Protein AF-A0A820LZV9-F1 (afdb_monomer_lite)

Organism: NCBI:txid392033

Sequence (101 aa):
MKTLHFDAFIVPAHTIHSPEVVSRNHLVRNGHITLVELACWASHMQIWSAIADSKSNDTWSLVFEDDIDLETFTSEVLESFPHDLWNKPDLIYLGSCGNIP

Foldseek 3Di:
DDDDDDDDDDQDFFDLPRPQLVVVVVVCPPPPADSRNSSVVSRVVSVVVVVVPDPPVPDDDDDDDPPDDDDPCVVVVVVPDDPVVVVPDPDDDPDDDDDDD

Secondary structure (DSSP, 8-state):
-PPP------PPPP-TTSHHHHTTGGGGTTSSS-HHHHHHHHHHHHHHHHHHTSS-TTS------TT----TTHHHHHHHS-GGGGGS-S----S--S---

pLDDT: mean 82.35, std 12.6, range [44.09, 96.56]

Structure (mmCIF, N/CA/C/O backbone):
data_AF-A0A820LZV9-F1
#
_entry.id   AF-A0A820LZV9-F1
#
loop_
_atom_site.group_PDB
_atom_site.id
_atom_site.type_symbol
_atom_site.label_atom_id
_atom_site.label_alt_id
_atom_site.label_comp_id
_atom_site.label_asym_id
_atom_site.label_entity_id
_atom_site.label_seq_id
_atom_site.pdbx_PDB_ins_code
_atom_site.Cartn_x
_atom_site.Cartn_y
_atom_site.Cartn_z
_atom_site.occupancy
_atom_site.B_iso_or_equiv
_atom_site.auth_seq_id
_atom_site.auth_comp_id
_atom_site.auth_asym_id
_atom_site.auth_atom_id
_atom_site.pdbx_PDB_model_num
ATOM 1 N N . MET A 1 1 ? -0.671 3.272 28.649 1.00 50.34 1 MET A N 1
ATOM 2 C CA . MET A 1 1 ? -0.090 2.731 27.407 1.00 50.34 1 MET A CA 1
ATOM 3 C C . MET A 1 1 ? -0.997 1.601 26.950 1.00 50.34 1 MET A C 1
ATOM 5 O O . MET A 1 1 ? -1.072 0.596 27.646 1.00 50.34 1 MET A O 1
ATOM 9 N N . LYS A 1 2 ? -1.794 1.819 25.899 1.00 56.25 2 LYS A N 1
ATOM 10 C CA . LYS A 1 2 ? -2.597 0.756 25.280 1.00 56.25 2 LYS A CA 1
ATOM 11 C C . LYS A 1 2 ? -1.699 0.033 24.276 1.00 56.25 2 LYS A C 1
ATOM 13 O O . LYS A 1 2 ? -1.034 0.690 23.483 1.00 56.25 2 LYS A O 1
ATOM 18 N N . THR A 1 3 ? -1.650 -1.291 24.344 1.00 62.81 3 THR A N 1
ATOM 19 C CA . THR A 1 3 ? -0.909 -2.118 23.386 1.00 62.81 3 THR A CA 1
ATOM 20 C C . THR A 1 3 ? -1.860 -2.510 22.266 1.00 62.81 3 THR A C 1
ATOM 22 O O . THR A 1 3 ? -2.908 -3.097 22.535 1.00 62.81 3 THR A O 1
ATOM 25 N N . LEU A 1 4 ? -1.514 -2.180 21.024 1.00 64.25 4 LEU A N 1
ATOM 26 C CA . LEU A 1 4 ? -2.229 -2.677 19.854 1.00 64.25 4 LEU A CA 1
ATOM 27 C C . LEU A 1 4 ? -1.665 -4.056 19.494 1.00 64.25 4 LEU A C 1
ATOM 29 O O . LEU A 1 4 ? -0.458 -4.211 19.315 1.00 64.25 4 LEU A O 1
ATOM 33 N N . HIS A 1 5 ? -2.535 -5.061 19.431 1.00 68.12 5 HIS A N 1
ATOM 34 C CA . HIS A 1 5 ? -2.181 -6.407 18.995 1.00 68.12 5 HIS A CA 1
ATOM 35 C C . HIS A 1 5 ? -2.563 -6.553 17.525 1.00 68.12 5 HIS A C 1
ATOM 37 O O . HIS A 1 5 ? -3.741 -6.702 17.209 1.00 68.12 5 HIS A O 1
ATOM 43 N N . PHE A 1 6 ? -1.568 -6.477 16.646 1.00 72.69 6 PHE A N 1
ATOM 44 C CA . PHE A 1 6 ? -1.746 -6.674 15.212 1.00 72.69 6 PHE A CA 1
ATOM 45 C C . PHE A 1 6 ? -1.170 -8.022 14.790 1.00 72.69 6 PHE A C 1
ATOM 47 O O . PHE A 1 6 ? -0.039 -8.353 15.153 1.00 72.69 6 PHE A O 1
ATOM 54 N N . ASP A 1 7 ? -1.921 -8.759 13.977 1.00 79.50 7 ASP A N 1
ATOM 55 C CA . ASP A 1 7 ? -1.337 -9.791 13.128 1.00 79.50 7 ASP A CA 1
ATOM 56 C C . ASP A 1 7 ? -0.622 -9.079 11.972 1.00 79.50 7 ASP A C 1
ATOM 58 O O . ASP A 1 7 ? -1.251 -8.369 11.188 1.00 79.50 7 ASP A O 1
ATOM 62 N N . ALA A 1 8 ? 0.703 -9.219 11.897 1.00 81.94 8 ALA A N 1
ATOM 63 C CA . ALA A 1 8 ? 1.530 -8.516 10.921 1.00 81.94 8 ALA A CA 1
ATOM 64 C C . ALA A 1 8 ? 2.154 -9.487 9.915 1.00 81.94 8 ALA A C 1
ATOM 66 O O . ALA A 1 8 ? 2.659 -10.551 10.279 1.00 81.94 8 ALA A O 1
ATOM 67 N N . PHE A 1 9 ? 2.166 -9.090 8.646 1.00 85.88 9 PHE A N 1
ATOM 68 C CA . PHE A 1 9 ? 2.878 -9.783 7.580 1.00 85.88 9 PHE A CA 1
ATOM 69 C C . PHE A 1 9 ? 3.514 -8.766 6.632 1.00 85.88 9 PHE A C 1
ATOM 71 O O . PHE A 1 9 ? 3.059 -7.631 6.524 1.00 85.88 9 PHE A O 1
ATOM 78 N N . ILE A 1 10 ? 4.581 -9.185 5.953 1.00 86.75 10 ILE A N 1
ATOM 79 C CA . ILE A 1 10 ? 5.313 -8.355 4.995 1.00 86.75 10 ILE A CA 1
ATOM 80 C C . ILE A 1 10 ? 5.038 -8.897 3.598 1.00 86.75 10 ILE A C 1
ATOM 82 O O . ILE A 1 10 ? 5.239 -10.085 3.336 1.00 86.75 10 ILE A O 1
ATOM 86 N N . VAL A 1 11 ? 4.603 -8.016 2.701 1.00 88.00 11 VAL A N 1
ATOM 87 C CA . VAL A 1 11 ? 4.448 -8.319 1.277 1.00 88.00 11 VAL A CA 1
ATOM 88 C C . VAL A 1 11 ? 5.654 -7.733 0.540 1.00 88.00 11 VAL A C 1
ATOM 90 O O . VAL A 1 11 ? 5.914 -6.539 0.680 1.00 88.00 11 VAL A O 1
ATOM 93 N N . PRO A 1 12 ? 6.428 -8.537 -0.210 1.00 88.75 12 PRO A N 1
ATOM 94 C CA . PRO A 1 12 ? 7.598 -8.028 -0.916 1.00 88.75 12 PRO A CA 1
ATOM 95 C C . PRO A 1 12 ? 7.178 -7.061 -2.026 1.00 88.75 12 PRO A C 1
ATOM 97 O O . PRO A 1 12 ? 6.270 -7.363 -2.791 1.00 88.75 12 PRO A O 1
ATOM 100 N N . ALA A 1 13 ? 7.865 -5.926 -2.140 1.00 90.69 13 ALA A N 1
ATOM 101 C CA . ALA A 1 13 ? 7.598 -4.955 -3.195 1.00 90.69 13 ALA A CA 1
ATOM 102 C C . ALA A 1 13 ? 8.036 -5.468 -4.579 1.00 90.69 13 ALA A C 1
ATOM 104 O O . ALA A 1 13 ? 9.045 -6.166 -4.731 1.00 90.69 13 ALA A O 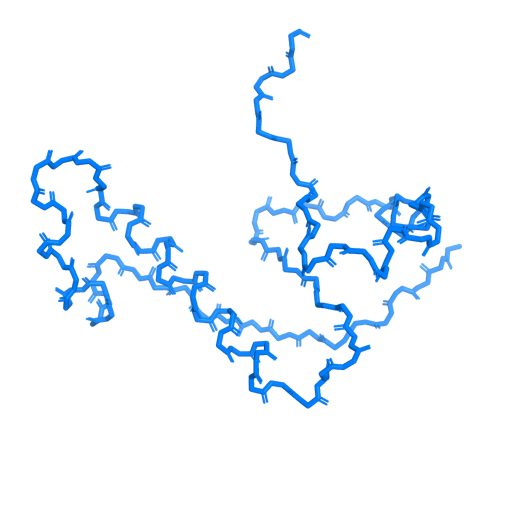1
ATOM 105 N N . HIS A 1 14 ? 7.304 -5.056 -5.611 1.00 94.88 14 HIS A N 1
ATOM 106 C CA . HIS A 1 14 ? 7.703 -5.232 -6.998 1.00 94.88 14 HIS A CA 1
ATOM 107 C C . HIS A 1 14 ? 8.704 -4.152 -7.421 1.00 94.88 14 HIS A C 1
ATOM 109 O O . HIS A 1 14 ? 8.619 -2.987 -7.041 1.00 94.88 14 HIS A O 1
ATOM 115 N N . THR A 1 15 ? 9.642 -4.540 -8.280 1.00 94.94 15 THR A N 1
ATOM 116 C CA . THR A 1 15 ? 10.608 -3.632 -8.908 1.00 94.94 15 THR A CA 1
ATOM 117 C C . THR A 1 15 ? 10.222 -3.383 -10.361 1.00 94.94 15 THR A C 1
ATOM 119 O O . THR A 1 15 ? 9.418 -4.116 -10.938 1.00 94.94 15 THR A O 1
ATOM 122 N N . ILE A 1 16 ? 10.876 -2.422 -11.018 1.00 95.81 16 ILE A N 1
ATOM 123 C CA . ILE A 1 16 ? 10.700 -2.187 -12.462 1.00 95.81 16 ILE A CA 1
ATOM 124 C C . ILE A 1 16 ? 11.041 -3.411 -13.337 1.00 95.81 16 ILE A C 1
ATOM 126 O O . ILE A 1 16 ? 10.690 -3.453 -14.514 1.00 95.81 16 ILE A O 1
ATOM 130 N N . HIS A 1 17 ? 11.744 -4.399 -12.775 1.00 96.56 17 HIS A N 1
ATOM 131 C CA . HIS A 1 17 ? 12.132 -5.637 -13.446 1.00 96.56 17 HIS A CA 1
ATOM 132 C C . HIS A 1 17 ? 11.221 -6.822 -13.099 1.00 96.56 17 HIS A C 1
ATOM 134 O O . HIS A 1 17 ? 11.392 -7.901 -13.667 1.00 96.56 17 HIS A O 1
ATOM 140 N N . SER A 1 18 ? 10.259 -6.649 -12.188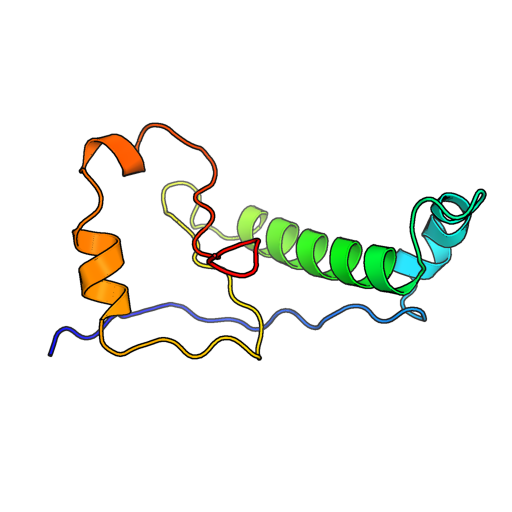 1.00 96.19 18 SER A N 1
ATOM 141 C CA . SER A 1 18 ? 9.322 -7.708 -11.814 1.00 96.19 18 SER A CA 1
ATOM 142 C C . SER A 1 18 ? 8.410 -8.085 -12.996 1.00 96.19 18 SER A C 1
ATOM 144 O O . SER A 1 18 ? 7.972 -7.193 -13.732 1.00 96.19 18 SER A O 1
ATOM 146 N N . PRO A 1 19 ? 8.089 -9.378 -13.206 1.00 95.38 19 PRO A N 1
ATOM 147 C CA . PRO A 1 19 ? 7.242 -9.834 -14.318 1.00 95.38 19 PRO A CA 1
ATOM 148 C C . PRO A 1 19 ? 5.882 -9.120 -14.414 1.00 95.38 19 PRO A C 1
ATOM 150 O O . PRO A 1 19 ? 5.379 -8.835 -15.506 1.00 95.38 19 PRO A O 1
ATOM 153 N N . GLU A 1 20 ? 5.297 -8.785 -13.269 1.00 93.69 20 GLU A N 1
ATOM 154 C CA . GLU A 1 20 ? 4.024 -8.082 -13.117 1.00 93.69 20 GLU A CA 1
ATOM 155 C C . GLU A 1 20 ? 4.082 -6.667 -13.703 1.00 93.69 20 GLU A C 1
ATOM 157 O O . GLU A 1 20 ? 3.105 -6.206 -14.302 1.00 93.69 20 GLU A O 1
ATOM 162 N N . VAL A 1 21 ? 5.242 -6.017 -13.589 1.00 94.38 21 VAL A N 1
ATOM 163 C CA . VAL A 1 21 ? 5.523 -4.694 -14.157 1.00 94.38 21 VAL A CA 1
ATOM 164 C C . VAL A 1 21 ? 5.864 -4.825 -15.637 1.00 94.38 21 VAL A C 1
ATOM 166 O O . VAL A 1 21 ? 5.237 -4.180 -16.474 1.00 94.38 21 VAL A O 1
ATOM 169 N N . VAL A 1 22 ? 6.776 -5.740 -15.986 1.00 94.38 22 VAL A N 1
ATOM 170 C CA . VAL A 1 22 ? 7.240 -5.950 -17.368 1.00 94.38 22 VAL A CA 1
ATOM 171 C C . VAL A 1 22 ? 6.085 -6.278 -18.317 1.00 94.38 22 VAL A C 1
ATOM 173 O O . VAL A 1 22 ? 6.002 -5.715 -19.411 1.00 94.38 22 VAL A O 1
ATOM 176 N N . SER A 1 23 ? 5.147 -7.130 -17.890 1.00 94.50 23 SER A N 1
ATOM 177 C CA . SER A 1 23 ? 3.939 -7.467 -18.664 1.00 94.50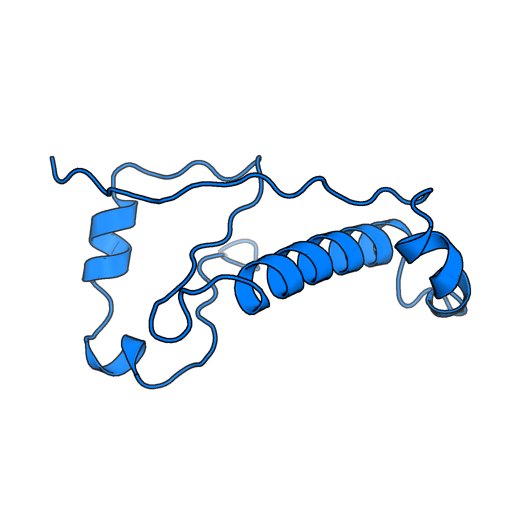 23 SER A CA 1
ATOM 178 C C . SER A 1 23 ? 3.039 -6.254 -18.955 1.00 94.50 23 SER A C 1
ATOM 180 O O . SER A 1 23 ? 2.277 -6.254 -19.926 1.00 94.50 23 SER A O 1
ATOM 182 N N . ARG A 1 24 ? 3.166 -5.183 -18.165 1.00 92.94 24 ARG A N 1
ATOM 183 C CA . ARG A 1 24 ? 2.379 -3.946 -18.239 1.00 92.94 24 ARG A CA 1
ATOM 184 C C . ARG A 1 24 ? 3.167 -2.737 -18.745 1.00 92.94 24 ARG A C 1
ATOM 186 O O . ARG A 1 24 ? 2.599 -1.655 -18.839 1.00 92.94 24 ARG A O 1
ATOM 193 N N . ASN A 1 25 ? 4.412 -2.908 -19.198 1.00 90.75 25 ASN A N 1
ATOM 194 C CA . ASN A 1 25 ? 5.238 -1.821 -19.751 1.00 90.75 25 ASN A CA 1
ATOM 195 C C . ASN A 1 25 ? 4.576 -1.058 -20.912 1.00 90.75 25 ASN A C 1
ATOM 197 O O . ASN A 1 25 ? 4.929 0.083 -21.202 1.00 90.75 25 ASN A O 1
ATOM 201 N N . HIS A 1 26 ? 3.608 -1.668 -21.595 1.00 91.19 26 HIS A N 1
ATOM 202 C CA . HIS A 1 26 ? 2.834 -1.001 -22.637 1.00 91.19 26 HIS A CA 1
ATOM 203 C C . HIS A 1 26 ? 1.974 0.165 -22.109 1.00 91.19 26 HIS A C 1
ATOM 205 O O . HIS A 1 26 ? 1.664 1.056 -22.894 1.00 91.19 26 HIS A O 1
ATOM 211 N N . LEU A 1 27 ? 1.634 0.198 -20.813 1.00 88.38 27 LEU A N 1
ATOM 212 C CA . LEU A 1 27 ? 0.881 1.284 -20.166 1.00 88.38 27 LEU A CA 1
ATOM 213 C C . LEU A 1 27 ? 1.707 2.567 -19.987 1.00 88.38 27 LEU A C 1
ATOM 215 O O . LEU A 1 27 ? 1.148 3.646 -19.841 1.00 88.38 27 LEU A O 1
ATOM 219 N N . VAL A 1 28 ? 3.036 2.462 -20.062 1.00 88.69 28 VAL A N 1
ATOM 220 C CA . VAL A 1 28 ? 3.970 3.602 -20.013 1.00 88.69 28 VAL A CA 1
ATOM 221 C C . VAL A 1 28 ? 3.999 4.362 -21.349 1.00 88.69 28 VAL A C 1
ATOM 223 O O . VAL A 1 28 ? 4.542 5.465 -21.454 1.00 88.69 28 VAL A O 1
ATOM 226 N N . ARG A 1 29 ? 3.404 3.798 -22.411 1.00 75.44 29 ARG A N 1
ATOM 227 C CA . ARG A 1 29 ? 3.359 4.440 -23.729 1.00 75.44 29 ARG A CA 1
ATOM 228 C C . ARG A 1 29 ? 2.563 5.739 -23.614 1.00 75.44 29 ARG A C 1
ATOM 230 O O . ARG A 1 29 ? 1.420 5.721 -23.178 1.00 75.44 29 ARG A O 1
ATOM 237 N N . ASN A 1 30 ? 3.186 6.842 -24.030 1.00 77.25 30 ASN A N 1
ATOM 238 C CA . ASN A 1 30 ? 2.729 8.239 -23.929 1.00 77.25 30 ASN A CA 1
ATOM 239 C C . ASN A 1 30 ? 3.144 8.992 -22.650 1.00 77.25 30 ASN A C 1
ATOM 241 O O . ASN A 1 30 ? 2.823 10.167 -22.528 1.00 77.25 30 ASN A O 1
ATOM 245 N N . GLY A 1 31 ? 3.900 8.374 -21.734 1.00 74.62 31 GLY A N 1
ATOM 246 C CA . GLY A 1 31 ? 4.567 9.094 -20.637 1.00 74.62 31 GLY A CA 1
ATOM 247 C C . GLY A 1 31 ? 3.652 9.603 -19.519 1.00 74.62 31 GLY A C 1
ATOM 248 O O . GLY A 1 31 ? 4.107 10.365 -18.675 1.00 74.62 31 GLY A O 1
ATOM 249 N N . HIS A 1 32 ? 2.386 9.184 -19.488 1.00 83.81 32 HIS A N 1
ATOM 250 C CA . HIS A 1 32 ? 1.457 9.529 -18.404 1.00 83.81 32 HIS A CA 1
ATOM 251 C C . HIS A 1 32 ? 1.722 8.760 -17.106 1.00 83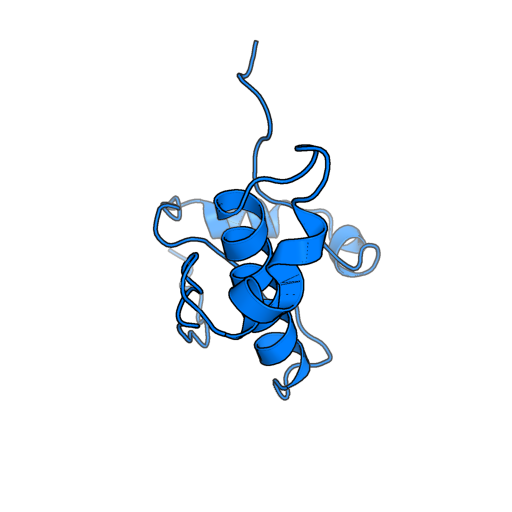.81 32 HIS A C 1
ATOM 253 O O . HIS A 1 32 ? 1.236 9.166 -16.058 1.00 83.81 32 HIS A O 1
ATOM 259 N N . ILE A 1 33 ? 2.437 7.637 -17.195 1.00 90.12 33 ILE A N 1
ATOM 260 C CA . ILE A 1 33 ? 2.785 6.766 -16.073 1.00 90.12 33 ILE A CA 1
ATOM 261 C C . ILE A 1 33 ? 4.226 6.321 -16.296 1.00 90.12 33 ILE A C 1
ATOM 263 O O . ILE A 1 33 ? 4.566 5.819 -17.368 1.00 90.12 33 ILE A O 1
ATOM 267 N N . THR A 1 34 ? 5.080 6.509 -15.304 1.00 93.00 34 THR A N 1
ATOM 268 C CA . THR A 1 34 ? 6.468 6.050 -15.286 1.00 93.00 34 THR A CA 1
ATOM 269 C C . THR A 1 34 ? 6.561 4.576 -14.879 1.00 93.00 34 THR A C 1
ATOM 271 O O . THR A 1 34 ? 5.655 4.008 -14.272 1.00 93.00 34 THR A O 1
ATOM 274 N N . LEU A 1 35 ? 7.691 3.926 -15.181 1.00 93.25 35 LEU A N 1
ATOM 275 C CA . LEU A 1 35 ? 7.937 2.547 -14.729 1.00 93.25 35 LEU A CA 1
ATOM 276 C C . LEU A 1 35 ? 7.962 2.425 -13.200 1.00 93.25 35 LEU A C 1
ATOM 278 O O . LEU A 1 35 ? 7.572 1.388 -12.671 1.00 93.25 35 LEU A O 1
ATOM 282 N N . VAL A 1 36 ? 8.413 3.472 -12.504 1.00 93.31 36 VAL A N 1
ATOM 283 C CA . VAL A 1 36 ? 8.441 3.514 -11.037 1.00 93.31 36 VAL A CA 1
ATOM 284 C C . VAL A 1 36 ? 7.018 3.551 -10.493 1.00 93.31 36 VAL A C 1
ATOM 286 O O . VAL A 1 36 ? 6.671 2.705 -9.680 1.00 93.31 36 VAL A O 1
ATOM 289 N N . GLU A 1 37 ? 6.163 4.436 -11.010 1.00 92.88 37 GLU A N 1
ATOM 290 C CA . GLU A 1 37 ? 4.746 4.495 -10.617 1.00 92.88 37 GLU A CA 1
ATOM 291 C C . GLU A 1 37 ? 4.022 3.173 -10.899 1.00 92.88 37 GLU A C 1
ATOM 293 O O . GLU A 1 37 ? 3.217 2.720 -10.088 1.00 92.88 37 GLU A O 1
ATOM 298 N N . LEU A 1 38 ? 4.348 2.504 -12.010 1.00 94.25 38 LEU A N 1
ATOM 299 C CA . LEU A 1 38 ? 3.800 1.185 -12.320 1.00 94.25 38 LEU A CA 1
ATOM 300 C C . LEU A 1 38 ? 4.274 0.102 -11.333 1.00 94.25 38 LEU A C 1
ATOM 302 O O . LEU A 1 38 ? 3.486 -0.769 -10.965 1.00 94.25 38 LEU A O 1
ATOM 306 N N . ALA A 1 39 ? 5.534 0.148 -10.892 1.00 94.50 39 ALA A N 1
ATOM 307 C CA . ALA A 1 39 ? 6.063 -0.759 -9.873 1.00 94.50 39 ALA A CA 1
ATOM 308 C C . ALA A 1 39 ? 5.439 -0.504 -8.489 1.00 94.50 39 ALA A C 1
ATOM 310 O O . ALA A 1 39 ? 5.042 -1.454 -7.811 1.00 94.50 39 ALA A O 1
ATOM 311 N N . CYS A 1 40 ? 5.265 0.763 -8.104 1.00 92.75 40 CYS A N 1
ATOM 312 C CA . CYS A 1 40 ? 4.542 1.152 -6.893 1.00 92.75 40 CYS A CA 1
ATOM 313 C C . CYS A 1 40 ? 3.091 0.658 -6.934 1.00 92.75 40 CYS A C 1
ATOM 315 O O . CYS A 1 40 ? 2.622 0.037 -5.981 1.00 92.75 40 CYS A O 1
ATOM 317 N N . TRP A 1 41 ? 2.393 0.863 -8.055 1.00 93.38 41 TRP A N 1
ATOM 318 C CA . TRP A 1 41 ? 1.035 0.356 -8.253 1.00 93.38 41 TRP A CA 1
ATOM 319 C C . TRP A 1 41 ? 0.973 -1.170 -8.131 1.00 93.38 41 TRP A C 1
ATOM 321 O O . TRP A 1 41 ? 0.117 -1.694 -7.419 1.00 93.38 41 TRP A O 1
ATOM 331 N N . ALA A 1 42 ? 1.892 -1.894 -8.777 1.00 94.75 42 ALA A N 1
ATOM 332 C CA . ALA A 1 42 ? 1.921 -3.353 -8.714 1.00 94.75 42 ALA A CA 1
ATOM 333 C C . ALA A 1 42 ? 2.118 -3.847 -7.273 1.00 94.75 42 ALA A C 1
ATOM 335 O O . ALA A 1 42 ? 1.433 -4.774 -6.845 1.00 94.75 42 ALA A O 1
ATOM 336 N N . SER A 1 43 ? 3.009 -3.199 -6.517 1.00 94.38 43 SER A N 1
ATOM 337 C CA . SER A 1 43 ? 3.276 -3.528 -5.110 1.00 94.38 43 SER A CA 1
ATOM 338 C C . SER A 1 43 ? 2.027 -3.343 -4.243 1.00 94.38 43 SER A C 1
ATOM 340 O O . SER A 1 43 ? 1.651 -4.243 -3.494 1.00 94.38 43 SER A O 1
ATOM 342 N N . HIS A 1 44 ? 1.306 -2.231 -4.422 1.00 92.31 44 HIS A N 1
ATOM 343 C CA . HIS A 1 44 ? 0.027 -1.999 -3.747 1.00 92.31 44 HIS A CA 1
ATOM 344 C C . HIS A 1 44 ? -1.022 -3.053 -4.115 1.00 92.31 44 HIS A C 1
ATOM 346 O O . HIS A 1 44 ? -1.720 -3.564 -3.243 1.00 92.31 44 HIS A O 1
ATOM 352 N N . MET A 1 45 ? -1.122 -3.436 -5.392 1.00 94.00 45 MET A N 1
ATOM 353 C CA . MET A 1 45 ? -2.060 -4.480 -5.820 1.00 94.00 45 MET A CA 1
ATOM 354 C C . MET A 1 45 ? -1.769 -5.846 -5.193 1.00 94.00 45 MET A C 1
ATOM 356 O O . MET A 1 45 ? -2.702 -6.611 -4.932 1.00 94.00 45 MET A O 1
ATOM 360 N N . GLN A 1 46 ? -0.500 -6.155 -4.928 1.00 93.31 46 GLN A N 1
ATOM 361 C CA . GLN A 1 46 ? -0.121 -7.380 -4.234 1.00 93.31 46 GLN A CA 1
ATOM 362 C C . GLN A 1 46 ? -0.586 -7.367 -2.771 1.00 93.31 46 GLN A C 1
ATOM 364 O O . GLN A 1 46 ? -1.104 -8.375 -2.292 1.00 93.31 46 GLN A O 1
ATOM 369 N N . ILE A 1 47 ? -0.476 -6.224 -2.087 1.00 92.12 47 ILE A N 1
ATOM 370 C CA . ILE A 1 47 ? -1.016 -6.041 -0.733 1.00 92.12 47 ILE A CA 1
ATOM 371 C C . ILE A 1 47 ? -2.535 -6.234 -0.736 1.00 92.12 47 ILE A C 1
ATOM 373 O O . ILE A 1 47 ? -3.050 -7.015 0.061 1.00 92.12 47 ILE A O 1
ATOM 377 N N . TRP A 1 48 ? -3.249 -5.599 -1.671 1.00 90.31 48 TRP A N 1
ATOM 378 C CA . TRP A 1 48 ? -4.703 -5.759 -1.793 1.00 90.31 48 TRP A CA 1
ATOM 379 C C . TRP A 1 48 ? -5.117 -7.211 -2.028 1.00 90.31 48 TRP A C 1
ATOM 381 O O . TRP A 1 48 ? -6.087 -7.675 -1.434 1.00 90.31 48 TRP A O 1
ATOM 391 N N . SER A 1 49 ? -4.359 -7.945 -2.846 1.00 91.44 49 SER A N 1
ATOM 392 C CA . SER A 1 49 ? -4.602 -9.373 -3.078 1.00 91.44 49 SER A CA 1
ATOM 393 C C . SER A 1 49 ? -4.388 -10.192 -1.800 1.00 91.44 49 SER A C 1
ATOM 395 O O . SER A 1 49 ? -5.224 -11.019 -1.461 1.00 91.44 49 SER A O 1
ATOM 397 N N . ALA A 1 50 ? -3.323 -9.913 -1.039 1.00 89.00 50 ALA A N 1
ATOM 398 C CA . ALA A 1 50 ? -3.056 -10.592 0.230 1.00 89.00 50 ALA A CA 1
ATOM 399 C C . ALA A 1 50 ? -4.132 -10.311 1.296 1.00 89.00 50 ALA A C 1
ATOM 401 O O . ALA A 1 50 ? -4.508 -11.213 2.042 1.00 89.00 50 ALA A O 1
ATOM 402 N N . ILE A 1 51 ? -4.652 -9.079 1.353 1.00 88.50 51 ILE A N 1
ATOM 403 C CA . ILE A 1 51 ? -5.772 -8.714 2.234 1.00 88.50 51 ILE A CA 1
ATOM 404 C C . ILE A 1 51 ? -7.042 -9.455 1.813 1.00 88.50 51 ILE A C 1
ATOM 406 O O . ILE A 1 51 ? -7.718 -10.025 2.666 1.00 88.50 51 ILE A O 1
ATOM 410 N N . ALA A 1 52 ? -7.349 -9.490 0.514 1.00 88.19 52 ALA A N 1
ATOM 411 C CA . ALA A 1 52 ? -8.529 -10.176 -0.011 1.00 88.19 52 ALA A CA 1
ATOM 412 C C . ALA A 1 52 ? -8.487 -11.699 0.212 1.00 88.19 52 ALA A C 1
ATOM 414 O O . ALA A 1 52 ? -9.525 -12.313 0.447 1.00 88.19 52 ALA A O 1
ATOM 415 N N . ASP A 1 53 ? -7.296 -12.300 0.175 1.00 88.12 53 ASP A N 1
ATOM 416 C CA . ASP A 1 53 ? -7.085 -13.722 0.471 1.00 88.12 53 ASP A CA 1
ATOM 417 C C . ASP A 1 53 ? -7.050 -14.022 1.983 1.00 88.12 53 ASP A C 1
ATOM 419 O O . ASP A 1 53 ? -7.073 -15.189 2.399 1.00 88.12 53 ASP A O 1
ATOM 423 N N . SER A 1 54 ? -6.985 -12.990 2.830 1.00 83.94 54 SER A N 1
ATOM 424 C CA . SER A 1 54 ? -7.022 -13.159 4.280 1.00 83.94 54 SER A CA 1
ATOM 425 C C . SER A 1 54 ? -8.412 -13.617 4.735 1.00 83.94 54 SER A C 1
ATOM 427 O O . SER A 1 54 ? -9.437 -13.287 4.146 1.00 83.94 54 SER A O 1
ATOM 429 N N . LYS A 1 55 ? -8.486 -14.378 5.831 1.00 76.38 55 LYS A N 1
ATOM 430 C CA . LYS A 1 55 ? -9.774 -14.831 6.395 1.00 76.38 55 LYS A CA 1
ATOM 431 C C . LYS A 1 55 ? -10.522 -13.727 7.161 1.00 76.38 55 LYS A C 1
ATOM 433 O O . LYS A 1 55 ? -11.508 -14.020 7.833 1.00 76.38 55 LYS A O 1
ATOM 438 N N . SER A 1 56 ? -10.053 -12.485 7.083 1.00 70.75 56 SER A N 1
ATOM 439 C CA . SER A 1 56 ? -10.437 -11.371 7.953 1.00 70.75 56 SER A CA 1
ATOM 440 C C . SER A 1 56 ? -11.476 -10.447 7.303 1.00 70.75 56 SER A C 1
ATO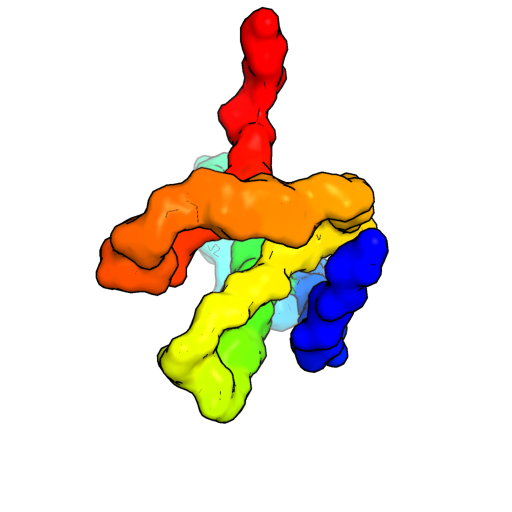M 442 O O . SER A 1 56 ? -11.383 -9.227 7.411 1.00 70.75 56 SER A O 1
ATOM 444 N N . ASN A 1 57 ? -12.476 -11.035 6.636 1.00 68.12 57 ASN A N 1
ATOM 445 C CA . ASN A 1 57 ? -13.423 -10.331 5.756 1.00 68.12 57 ASN A CA 1
ATOM 446 C C . ASN A 1 57 ? -14.296 -9.258 6.436 1.00 68.12 57 ASN A C 1
ATOM 448 O O . ASN A 1 57 ? -14.815 -8.393 5.740 1.00 68.12 57 ASN A O 1
ATOM 452 N N . ASP A 1 58 ? -14.439 -9.288 7.764 1.00 75.81 58 ASP A N 1
ATOM 453 C CA . ASP A 1 58 ? -15.295 -8.360 8.522 1.00 75.81 58 ASP A CA 1
ATOM 454 C C . ASP A 1 58 ? -14.485 -7.356 9.367 1.00 75.81 58 ASP A C 1
ATOM 456 O O . ASP A 1 58 ? -14.984 -6.805 10.351 1.00 75.81 58 ASP A O 1
ATOM 460 N N . THR A 1 59 ? -13.206 -7.146 9.039 1.00 84.06 59 THR A N 1
ATOM 461 C CA . THR A 1 59 ? -12.307 -6.286 9.826 1.00 84.06 59 THR A CA 1
ATOM 462 C C . THR A 1 59 ? -11.512 -5.320 8.957 1.00 84.06 59 THR A C 1
ATOM 464 O O . THR A 1 59 ? -11.265 -5.569 7.780 1.00 84.06 59 THR A O 1
ATOM 467 N N . TRP A 1 60 ? -11.083 -4.211 9.559 1.00 86.44 60 TRP A N 1
ATOM 468 C CA . TRP A 1 60 ? -10.213 -3.236 8.911 1.00 86.44 60 TRP A CA 1
ATOM 469 C C . TRP A 1 60 ? -8.768 -3.736 8.878 1.00 86.44 60 TRP A C 1
ATOM 471 O O . TRP A 1 60 ? -8.226 -4.154 9.900 1.00 86.44 60 TRP A O 1
ATOM 481 N N . SER A 1 61 ? -8.135 -3.646 7.709 1.00 88.88 61 SER A N 1
ATOM 482 C CA . SER A 1 61 ? -6.693 -3.855 7.555 1.00 88.88 61 SER A CA 1
ATOM 483 C C . SER A 1 61 ? -5.973 -2.518 7.535 1.00 88.88 61 SER A C 1
ATOM 485 O O . SER A 1 61 ? -6.442 -1.560 6.920 1.00 88.88 61 SER A O 1
ATOM 487 N N . LEU A 1 62 ? -4.823 -2.467 8.196 1.00 87.94 62 LEU A N 1
ATOM 488 C CA . LEU A 1 62 ? -3.994 -1.277 8.268 1.00 87.94 62 LEU A CA 1
ATOM 489 C C . LEU A 1 62 ? -2.738 -1.501 7.423 1.00 87.94 62 LEU A C 1
ATOM 491 O O . LEU A 1 62 ? -1.996 -2.453 7.657 1.00 87.94 62 LEU A O 1
ATOM 495 N N . VAL A 1 63 ? -2.550 -0.661 6.407 1.00 88.69 63 VAL A N 1
ATOM 496 C CA . VAL A 1 63 ? -1.477 -0.788 5.413 1.00 88.69 63 VAL A CA 1
ATOM 497 C C . VAL A 1 63 ? -0.527 0.389 5.558 1.00 88.69 63 VAL A C 1
ATOM 499 O O . VAL A 1 63 ? -0.971 1.536 5.583 1.00 88.69 63 VAL A O 1
ATOM 502 N N . PHE A 1 64 ? 0.769 0.094 5.619 1.00 86.31 64 PHE A N 1
ATOM 503 C CA . PHE A 1 64 ? 1.834 1.084 5.724 1.00 86.31 64 PHE A CA 1
ATOM 504 C C . PHE A 1 64 ? 2.988 0.732 4.790 1.00 86.31 64 PHE A C 1
ATOM 506 O O . PHE A 1 64 ? 3.220 -0.446 4.504 1.00 86.31 64 PHE A O 1
ATOM 513 N N . GLU A 1 65 ? 3.710 1.759 4.354 1.00 82.75 65 GLU A N 1
ATOM 514 C CA . GLU A 1 65 ? 5.027 1.620 3.732 1.00 82.75 65 GLU A CA 1
ATOM 515 C C . GLU A 1 65 ? 6.110 1.541 4.824 1.00 82.75 65 GLU A C 1
ATOM 517 O O . GLU A 1 65 ? 5.857 1.833 5.996 1.00 82.75 65 GLU A O 1
ATOM 522 N N . ASP A 1 66 ? 7.304 1.069 4.465 1.00 80.12 66 ASP A N 1
ATOM 523 C CA . ASP A 1 66 ? 8.412 0.845 5.402 1.00 80.12 66 ASP A CA 1
ATOM 524 C C . ASP A 1 66 ? 9.072 2.139 5.899 1.00 80.12 66 ASP A C 1
ATOM 526 O O . ASP A 1 66 ? 9.799 2.113 6.893 1.00 80.12 66 ASP A O 1
ATOM 530 N N . ASP A 1 67 ? 8.800 3.260 5.236 1.00 77.62 67 ASP A N 1
ATOM 531 C CA . ASP A 1 67 ? 9.263 4.602 5.583 1.00 77.62 67 ASP A CA 1
ATOM 532 C C . ASP A 1 67 ? 8.273 5.390 6.464 1.00 77.62 67 ASP A C 1
ATOM 534 O O . ASP A 1 67 ? 8.521 6.555 6.785 1.00 77.62 67 ASP A O 1
ATOM 538 N N . ILE A 1 68 ? 7.172 4.761 6.895 1.00 76.00 68 ILE A N 1
ATOM 539 C CA . ILE A 1 68 ? 6.212 5.353 7.828 1.00 76.00 68 ILE A CA 1
ATOM 540 C C . ILE A 1 68 ? 6.612 5.052 9.273 1.00 76.00 68 ILE A C 1
ATOM 542 O O . ILE A 1 68 ? 6.588 3.909 9.733 1.00 76.00 68 ILE A O 1
ATOM 546 N N . ASP A 1 69 ? 6.868 6.114 10.032 1.00 72.75 69 ASP A N 1
ATOM 547 C CA . ASP A 1 69 ? 6.995 6.038 11.482 1.00 72.75 69 ASP A CA 1
ATOM 548 C C . ASP A 1 69 ? 5.606 6.046 12.137 1.00 72.75 69 ASP A C 1
ATOM 550 O O . ASP A 1 69 ? 4.848 7.015 12.044 1.00 72.75 69 ASP A O 1
ATOM 554 N N . LEU A 1 70 ? 5.263 4.969 12.850 1.00 70.19 70 LEU A N 1
ATOM 555 C CA . LEU A 1 70 ? 4.064 4.955 13.685 1.00 70.19 70 LEU A CA 1
ATOM 556 C C . LEU A 1 70 ? 4.298 5.802 14.930 1.00 70.19 70 LEU A C 1
ATOM 558 O O . LEU A 1 70 ? 5.000 5.403 15.862 1.00 70.19 70 LEU A O 1
ATOM 562 N N . GLU A 1 71 ? 3.669 6.971 14.964 1.00 70.62 71 GLU A N 1
ATOM 563 C CA . GLU A 1 71 ? 3.736 7.838 16.128 1.00 70.62 71 GLU A CA 1
ATOM 564 C C . GLU A 1 71 ? 3.002 7.220 17.324 1.00 70.62 71 GLU A C 1
ATOM 566 O O . GLU A 1 71 ? 2.008 6.493 17.188 1.00 70.62 71 GLU A O 1
ATOM 571 N N . THR A 1 72 ? 3.471 7.554 18.529 1.00 65.56 72 THR A N 1
ATOM 572 C CA . THR A 1 72 ? 2.947 7.034 19.806 1.00 65.56 72 THR A CA 1
ATOM 573 C C . THR A 1 72 ? 1.425 7.213 19.951 1.00 65.56 72 THR A C 1
ATOM 575 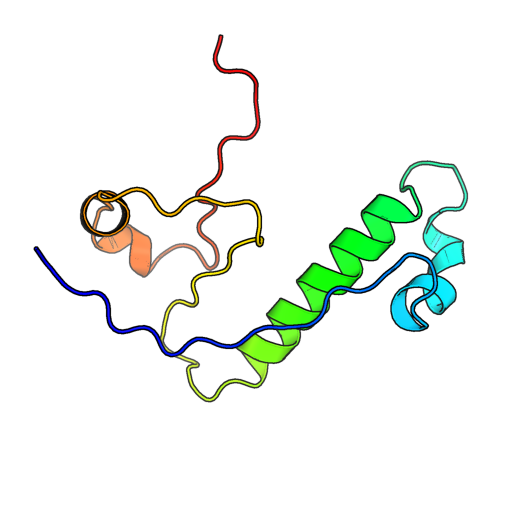O O . THR A 1 72 ? 0.771 6.435 20.645 1.00 65.56 72 THR A O 1
ATOM 578 N N . PHE A 1 73 ? 0.845 8.209 19.275 1.00 65.69 73 PHE A N 1
ATOM 579 C CA . PHE A 1 73 ? -0.580 8.542 19.319 1.00 65.69 73 PHE A CA 1
ATOM 580 C C . PHE A 1 73 ? -1.421 7.899 18.206 1.00 65.69 73 PHE A C 1
ATOM 582 O O . PHE A 1 73 ? -2.608 8.195 18.112 1.00 65.69 73 PHE A O 1
ATOM 589 N N . THR A 1 74 ? -0.872 7.001 17.376 1.00 76.38 74 THR A N 1
ATOM 590 C CA . THR A 1 74 ? -1.637 6.349 16.289 1.00 76.38 74 THR A CA 1
ATOM 591 C C . THR A 1 74 ? -2.940 5.727 16.808 1.00 76.38 74 THR A C 1
ATOM 593 O O . THR A 1 74 ? -4.002 5.918 16.220 1.00 76.38 74 THR A O 1
ATOM 596 N N . SER A 1 75 ? -2.893 5.056 17.967 1.00 75.94 75 SER A N 1
ATOM 597 C CA . SER A 1 75 ? -4.096 4.509 18.616 1.00 75.94 75 SER A CA 1
ATOM 598 C C . SER A 1 75 ? -5.127 5.582 18.989 1.00 75.94 75 SER A C 1
ATOM 600 O O . SER A 1 75 ? -6.320 5.367 18.812 1.00 75.94 75 SER A O 1
ATOM 602 N N . GLU A 1 76 ? -4.674 6.747 19.452 1.00 79.25 76 GLU A N 1
ATOM 603 C CA . GLU A 1 76 ? -5.534 7.860 19.860 1.00 79.25 76 GLU A CA 1
ATOM 604 C C . GLU A 1 76 ? -6.193 8.518 18.644 1.00 79.25 76 GLU A C 1
ATOM 606 O O . GLU A 1 76 ? -7.376 8.841 18.691 1.00 79.25 76 GLU A O 1
ATOM 611 N N . VAL A 1 77 ? -5.463 8.657 17.532 1.00 80.38 77 VAL A N 1
ATOM 612 C CA . VAL A 1 77 ? -6.009 9.184 16.272 1.00 80.38 77 VAL A CA 1
ATOM 613 C C . VAL A 1 77 ? -7.079 8.254 15.715 1.00 80.38 77 VAL A C 1
ATOM 615 O O . VAL A 1 77 ? -8.165 8.724 15.383 1.00 80.38 77 VAL A O 1
ATOM 618 N N . LEU A 1 78 ? -6.827 6.943 15.676 1.00 82.06 78 LEU A N 1
ATOM 619 C CA . LEU A 1 78 ? -7.831 5.977 15.224 1.00 82.06 78 LEU A CA 1
ATOM 620 C C . LEU A 1 78 ? -9.063 5.983 16.147 1.00 82.06 78 LEU A C 1
ATOM 622 O O . LEU A 1 78 ? -10.193 6.003 15.670 1.00 82.06 78 LEU A O 1
ATOM 626 N N . GLU A 1 79 ? -8.874 6.045 17.467 1.00 82.44 79 GLU A N 1
ATOM 627 C CA . GLU A 1 79 ? -9.982 6.148 18.430 1.00 82.44 79 GLU A CA 1
ATOM 628 C C . GLU A 1 79 ? -10.729 7.494 18.359 1.00 82.44 79 GLU A C 1
ATOM 630 O O . GLU A 1 79 ? -11.886 7.568 18.771 1.00 82.44 79 GLU A O 1
ATOM 635 N N . SER A 1 80 ? -10.105 8.552 17.828 1.00 84.31 80 SER A N 1
ATOM 636 C CA . SER A 1 80 ? -10.738 9.870 17.667 1.00 84.31 80 SER A CA 1
ATOM 637 C C . SER A 1 80 ? -11.754 9.921 16.525 1.00 84.31 80 SER A C 1
ATOM 639 O O . SER A 1 80 ? -12.578 10.839 16.470 1.00 84.31 80 SER A O 1
ATOM 641 N N . PHE A 1 81 ? -11.713 8.950 15.610 1.00 85.62 81 PHE A N 1
ATOM 642 C CA . PHE A 1 81 ? -12.663 8.893 14.514 1.00 85.62 81 PHE A CA 1
ATOM 643 C C . PHE A 1 81 ? -14.077 8.619 15.030 1.00 85.62 81 PHE A C 1
ATOM 645 O O . PHE A 1 81 ? -14.280 7.727 15.860 1.00 85.62 81 PHE A O 1
ATOM 652 N N . PRO A 1 82 ? -15.087 9.358 14.538 1.00 86.75 82 PRO A N 1
ATOM 653 C CA . PRO A 1 82 ? -16.454 9.135 14.968 1.00 86.75 82 PRO A CA 1
ATOM 654 C C . PRO A 1 82 ? -16.893 7.715 14.586 1.00 86.75 82 PRO A C 1
ATOM 656 O O . PRO A 1 82 ? -16.541 7.202 13.527 1.00 86.75 82 PRO A O 1
ATOM 659 N N . HIS A 1 83 ? -17.638 7.049 15.475 1.00 83.75 83 HIS A N 1
ATOM 660 C CA . HIS A 1 83 ? -17.941 5.616 15.349 1.00 83.75 83 HIS A CA 1
ATOM 661 C C . HIS A 1 83 ? -18.628 5.230 14.033 1.00 83.75 83 HIS A C 1
ATOM 663 O O . HIS A 1 83 ? -18.475 4.107 13.558 1.00 83.75 83 HIS A O 1
ATOM 669 N N . ASP A 1 84 ? -19.393 6.143 13.443 1.00 86.38 84 ASP A N 1
ATOM 670 C CA . ASP A 1 84 ? -20.060 5.940 12.163 1.00 86.38 84 ASP A CA 1
ATOM 671 C C . ASP A 1 84 ? -19.092 5.950 10.973 1.00 86.38 84 ASP A C 1
ATOM 673 O O . ASP A 1 84 ? -19.436 5.402 9.925 1.00 86.38 84 ASP A O 1
ATOM 677 N N . LEU A 1 85 ? -17.886 6.510 11.129 1.00 87.62 85 LEU A N 1
ATOM 678 C CA . LEU A 1 85 ? -16.834 6.466 10.115 1.00 87.62 85 LEU A CA 1
ATOM 679 C C . LEU A 1 85 ? -16.410 5.031 9.812 1.00 87.62 85 LEU A C 1
ATOM 681 O O . LEU A 1 85 ? -16.091 4.744 8.675 1.00 87.62 85 LEU A O 1
ATOM 685 N N . TRP A 1 86 ? -16.450 4.108 10.769 1.00 86.62 86 TRP A N 1
ATOM 686 C CA . TRP A 1 86 ? -15.993 2.730 10.545 1.00 86.62 86 TRP A CA 1
ATOM 687 C C . TRP A 1 86 ? -16.958 1.868 9.725 1.00 86.62 86 TRP A C 1
ATOM 689 O O . TRP A 1 86 ? -16.594 0.766 9.326 1.00 86.62 86 TRP A O 1
ATOM 699 N N . ASN A 1 87 ? -18.175 2.363 9.477 1.00 86.06 87 ASN A N 1
ATOM 700 C CA . ASN A 1 87 ? -19.247 1.628 8.798 1.00 86.06 87 ASN A CA 1
ATOM 701 C C . ASN A 1 87 ? -19.698 2.294 7.484 1.00 86.06 87 ASN A C 1
ATOM 703 O O . ASN A 1 87 ? -20.731 1.914 6.933 1.00 86.06 87 ASN A O 1
ATOM 707 N N . LYS A 1 88 ? -18.999 3.340 7.025 1.00 87.00 88 LYS A N 1
ATOM 708 C CA . LYS A 1 88 ? -19.410 4.167 5.877 1.00 87.00 88 LYS A CA 1
ATOM 709 C C . LYS A 1 88 ? -18.491 4.035 4.653 1.00 87.00 88 LYS A C 1
ATOM 711 O O . LYS A 1 88 ? -19.023 3.768 3.580 1.00 87.00 88 LYS A O 1
ATOM 716 N N . PRO A 1 89 ? -17.174 4.281 4.753 1.00 89.12 89 PRO A N 1
ATOM 717 C CA . PRO A 1 89 ? -16.245 4.137 3.648 1.00 89.12 89 PRO A CA 1
ATOM 718 C C . PRO A 1 89 ? -15.696 2.708 3.565 1.00 89.12 89 PRO A C 1
ATOM 720 O O . PRO A 1 89 ? -15.603 2.015 4.573 1.00 89.12 89 PRO A O 1
ATOM 723 N N . ASP A 1 90 ? -15.241 2.324 2.374 1.00 84.94 90 ASP A N 1
ATOM 724 C CA . ASP A 1 90 ? -14.459 1.098 2.160 1.00 84.94 90 ASP A CA 1
ATOM 725 C C . ASP A 1 90 ? -12.953 1.314 2.419 1.00 84.94 90 ASP A C 1
ATOM 727 O O . ASP A 1 90 ? -12.199 0.368 2.629 1.00 84.94 90 ASP A O 1
ATOM 731 N N . LEU A 1 91 ? -12.498 2.575 2.382 1.00 88.56 91 LEU A N 1
ATOM 732 C CA . LEU A 1 91 ? -11.095 2.966 2.509 1.00 88.56 91 LEU A CA 1
ATOM 733 C C . LEU A 1 91 ? -10.966 4.276 3.296 1.00 88.56 91 LEU A C 1
ATOM 735 O O . LEU A 1 91 ? -11.648 5.257 2.996 1.00 88.56 91 LEU A O 1
ATOM 739 N N . ILE A 1 92 ? -10.035 4.309 4.250 1.00 87.12 92 ILE A N 1
ATOM 740 C CA . ILE A 1 92 ? -9.618 5.523 4.957 1.00 87.12 92 ILE A CA 1
ATOM 741 C C . ILE A 1 92 ? -8.152 5.785 4.613 1.00 87.12 92 ILE A C 1
ATOM 743 O O . ILE A 1 92 ? -7.290 4.948 4.865 1.00 87.12 92 ILE A O 1
ATOM 747 N N . TYR A 1 93 ? -7.868 6.951 4.036 1.00 85.75 93 TYR A N 1
ATOM 748 C CA . TYR A 1 93 ? -6.503 7.393 3.765 1.00 85.75 93 TYR A CA 1
ATOM 749 C C . TYR A 1 93 ? -5.976 8.201 4.955 1.00 85.75 93 TYR A C 1
ATOM 751 O O . TYR A 1 93 ? -6.577 9.208 5.326 1.00 85.75 93 TYR A O 1
ATOM 759 N N . LEU A 1 94 ? -4.872 7.747 5.557 1.00 80.94 94 LEU A N 1
ATOM 760 C CA . LEU A 1 94 ? -4.284 8.344 6.767 1.00 80.94 94 LEU A CA 1
ATOM 761 C C . LEU A 1 94 ? -3.109 9.296 6.479 1.00 80.94 94 LEU A C 1
ATOM 763 O O . LEU A 1 94 ? -2.589 9.916 7.402 1.00 80.94 94 LEU A O 1
ATOM 767 N N . GLY A 1 95 ? -2.678 9.410 5.221 1.00 72.62 95 GLY A N 1
ATOM 768 C CA . GLY A 1 95 ? -1.583 10.293 4.823 1.00 72.62 95 GLY A CA 1
ATOM 769 C C . GLY A 1 95 ? -2.026 11.740 4.589 1.00 72.62 95 GLY A C 1
ATOM 770 O O . GLY A 1 95 ? -3.207 12.040 4.412 1.00 72.62 95 GLY A O 1
ATOM 771 N N . SER A 1 96 ? -1.052 12.647 4.521 1.00 66.00 96 SER A N 1
ATOM 772 C CA . SER A 1 96 ? -1.250 14.013 4.029 1.00 66.00 96 SER A CA 1
ATOM 773 C C . SER A 1 96 ? -0.631 14.142 2.639 1.00 66.00 96 SER A C 1
ATOM 775 O O . SER A 1 96 ? 0.590 14.122 2.498 1.00 66.00 96 SER A O 1
ATOM 777 N N . CYS A 1 97 ? -1.451 14.299 1.596 1.00 49.47 97 CYS A N 1
ATOM 778 C CA . CYS A 1 97 ? -0.956 14.691 0.276 1.00 49.47 97 CYS A CA 1
ATOM 779 C C . CYS A 1 97 ? -0.896 16.218 0.185 1.00 49.47 97 CYS A C 1
ATOM 781 O O . CYS A 1 97 ? -1.888 16.866 -0.142 1.00 49.47 97 CYS A O 1
ATOM 783 N N . GLY A 1 98 ? 0.277 16.793 0.446 1.00 44.25 98 GLY A N 1
ATOM 784 C CA . GLY A 1 98 ? 0.547 18.204 0.183 1.00 44.25 98 GLY A CA 1
ATOM 785 C C . GLY A 1 98 ? 1.456 18.833 1.226 1.00 44.25 98 GLY A C 1
ATOM 786 O O . GLY A 1 98 ? 1.296 18.597 2.422 1.00 44.25 98 GLY A O 1
ATOM 787 N N . ASN A 1 99 ? 2.387 19.667 0.755 1.00 44.25 99 ASN A N 1
ATOM 788 C CA . ASN A 1 99 ? 3.007 20.690 1.589 1.00 44.25 99 ASN A CA 1
ATOM 789 C C . ASN A 1 99 ? 1.880 21.441 2.303 1.00 44.25 99 ASN A C 1
ATOM 791 O O . ASN A 1 99 ? 1.073 22.106 1.649 1.00 44.25 99 ASN A O 1
ATOM 795 N N . ILE A 1 100 ? 1.808 21.287 3.621 1.00 44.09 100 ILE A N 1
ATOM 796 C CA . ILE A 1 100 ? 0.958 22.121 4.465 1.00 44.09 100 ILE A CA 1
ATOM 797 C C . ILE A 1 100 ? 1.378 23.579 4.177 1.00 44.09 100 ILE A C 1
ATOM 799 O O . ILE A 1 100 ? 2.586 23.836 4.164 1.00 44.09 100 ILE A O 1
ATOM 803 N N . PRO A 1 101 ? 0.447 24.496 3.848 1.00 47.44 101 PRO A N 1
ATOM 804 C CA . PRO A 1 101 ? 0.782 25.903 3.637 1.00 47.44 101 PRO A CA 1
ATOM 805 C C . PRO A 1 101 ? 1.376 26.554 4.890 1.00 47.44 101 PRO A C 1
ATOM 807 O O . PRO A 1 101 ? 1.002 26.144 6.014 1.00 47.44 101 PRO A O 1
#

Radius of gyration: 16.81 Å; chains: 1; bounding box: 32×41×51 Å

InterPro domains:
  IPR002654 Glycosyl transferase, family 25 [PF01755] (30-84)